Protein AF-A0A328LCM9-F1 (afdb_monomer_lite)

pLDDT: mean 79.71, std 19.27, range [39.91, 98.38]

Radius of gyration: 20.83 Å; chains: 1; bounding box: 52×42×59 Å

Sequence (173 aa):
MKIKRLFLVLGVLAMMFVFYNTFIKDEPQTDALTPVKVGDLKQKVQYDYLFEDELSQNVINDLGGQFKLIFDDIDKNGYLTIYQNKKELEMFLGNHVTTTELADEFTSDYFSTNKNYKVTYKSKPSLFNYERPRTVTKVKKGLFLVKQNDLILEFKYVPEIDGFRISEITYLK

Secondary structure (DSSP, 8-state):
--HHHHHHHHHHHHHHHHHHHHHSTT-----------HHHHHHHHHHHTHHHH---HHHHHHHHHHHHHHHHTB-TTSBBSS-SSHHHHHHHHHHHTB-HHHHHHHHHHHEEE-TTS-EEES-------TTS--EEEEEETTEEEEEETTEEEEEEEEGGGTEEEEEEEEE--

Structure (mmCIF, N/CA/C/O backbone):
data_AF-A0A328LCM9-F1
#
_entry.id   AF-A0A328LCM9-F1
#
loop_
_atom_site.group_PDB
_atom_site.id
_atom_site.type_symbol
_atom_site.label_atom_id
_atom_site.label_alt_id
_atom_site.label_comp_id
_atom_site.label_asym_id
_atom_site.label_entity_id
_atom_site.label_seq_id
_atom_site.pdbx_PDB_ins_code
_atom_site.Cartn_x
_atom_site.Cartn_y
_atom_site.Cartn_z
_atom_site.occupancy
_atom_site.B_iso_or_equiv
_atom_site.auth_seq_id
_atom_site.auth_comp_id
_atom_site.auth_asym_id
_atom_site.auth_atom_id
_atom_site.pdbx_PDB_model_num
ATOM 1 N N . MET A 1 1 ? 16.390 10.647 37.684 1.00 51.88 1 MET A N 1
ATOM 2 C CA . MET A 1 1 ? 15.768 10.663 36.334 1.00 51.88 1 MET A CA 1
ATOM 3 C C . MET A 1 1 ? 16.486 11.536 35.281 1.00 51.88 1 MET A C 1
ATOM 5 O O . MET A 1 1 ? 15.899 11.781 34.237 1.00 51.88 1 MET A O 1
ATOM 9 N N . LYS A 1 2 ? 17.748 11.976 35.473 1.00 51.41 2 LYS A N 1
ATOM 10 C CA . LYS A 1 2 ? 18.442 12.871 34.511 1.00 51.41 2 LYS A CA 1
ATOM 11 C C . LYS A 1 2 ? 19.431 12.171 33.557 1.00 51.41 2 LYS A C 1
ATOM 13 O O . LYS A 1 2 ? 19.614 12.633 32.442 1.00 51.41 2 LYS A O 1
ATOM 18 N N . ILE A 1 3 ? 19.989 11.020 33.941 1.00 54.41 3 ILE A N 1
ATOM 19 C CA . ILE A 1 3 ? 21.011 10.304 33.147 1.00 54.41 3 ILE A CA 1
ATOM 20 C C . ILE A 1 3 ? 20.424 9.581 31.920 1.00 54.41 3 ILE A C 1
ATOM 22 O O . ILE A 1 3 ? 21.027 9.596 30.855 1.00 54.41 3 ILE A O 1
ATOM 26 N N . LYS A 1 4 ? 19.208 9.024 32.014 1.00 47.44 4 LYS A N 1
ATOM 27 C CA . LYS A 1 4 ? 18.570 8.313 30.885 1.00 47.44 4 LYS A CA 1
ATOM 28 C C . LYS A 1 4 ? 18.241 9.226 29.693 1.00 47.44 4 LYS A C 1
ATOM 30 O O . LYS A 1 4 ? 18.297 8.775 28.557 1.00 47.44 4 LYS A O 1
ATOM 35 N N . ARG A 1 5 ? 17.943 10.510 29.940 1.00 52.03 5 ARG A N 1
ATOM 36 C CA . ARG A 1 5 ? 17.723 11.499 28.868 1.00 52.03 5 ARG A CA 1
ATOM 37 C C . ARG A 1 5 ? 19.026 11.883 28.162 1.00 52.03 5 ARG A C 1
ATOM 39 O O . ARG A 1 5 ? 18.991 12.137 26.968 1.00 52.03 5 ARG A O 1
ATOM 46 N N . LEU A 1 6 ? 20.161 11.861 28.867 1.00 54.34 6 LEU A N 1
ATOM 47 C CA . LEU A 1 6 ? 21.468 12.181 28.286 1.00 54.34 6 LEU A CA 1
ATOM 48 C C . LEU A 1 6 ? 21.895 11.142 27.236 1.00 54.34 6 LEU A C 1
ATOM 50 O O . LEU A 1 6 ? 22.338 11.518 26.158 1.00 54.34 6 LEU A O 1
ATOM 54 N N . PHE A 1 7 ? 21.684 9.850 27.509 1.00 57.41 7 PHE A N 1
ATOM 55 C CA . PHE A 1 7 ? 21.991 8.780 26.550 1.00 57.41 7 PHE A CA 1
ATOM 56 C C . PHE A 1 7 ? 21.087 8.799 25.312 1.00 57.41 7 PHE A C 1
ATOM 58 O O . PHE A 1 7 ? 21.547 8.491 24.218 1.00 57.41 7 PHE A O 1
ATOM 65 N N . LEU A 1 8 ? 19.825 9.211 25.464 1.00 57.59 8 LEU A N 1
ATOM 66 C CA . LEU A 1 8 ? 18.890 9.329 24.345 1.00 57.59 8 LEU A CA 1
ATOM 67 C C . LEU A 1 8 ? 19.264 10.507 23.429 1.00 57.59 8 LEU A C 1
ATOM 69 O O . LEU A 1 8 ? 19.277 10.359 22.213 1.00 57.59 8 LEU A O 1
ATOM 73 N N . VAL A 1 9 ? 19.664 11.644 24.008 1.00 61.78 9 VAL A N 1
ATOM 74 C CA . VAL A 1 9 ? 20.163 12.803 23.248 1.00 61.78 9 VAL A CA 1
ATOM 75 C C . VAL A 1 9 ? 21.494 12.490 22.555 1.00 61.78 9 VAL A C 1
ATOM 77 O O . VAL A 1 9 ? 21.669 12.846 21.393 1.00 61.78 9 VAL A O 1
ATOM 80 N N . LEU A 1 10 ? 22.405 11.768 23.217 1.00 62.91 10 LEU A N 1
ATOM 81 C CA . LEU A 1 10 ? 23.663 11.317 22.607 1.00 62.91 10 LEU A CA 1
ATOM 82 C C . LEU A 1 10 ? 23.434 10.320 21.463 1.00 62.91 10 LEU A C 1
ATOM 84 O O . LEU A 1 10 ? 24.129 10.395 20.456 1.00 62.91 10 LEU A O 1
ATOM 88 N N . GLY A 1 11 ? 22.445 9.429 21.581 1.00 62.66 11 GLY A N 1
ATOM 89 C CA . GLY A 1 11 ? 22.073 8.499 20.511 1.00 62.66 11 GLY A CA 1
ATOM 90 C C . GLY A 1 11 ? 21.506 9.203 19.275 1.00 62.66 11 GLY A C 1
ATOM 91 O O . GLY A 1 11 ? 21.889 8.875 18.155 1.00 62.66 11 GLY A O 1
ATOM 92 N N . VAL A 1 12 ? 20.660 10.2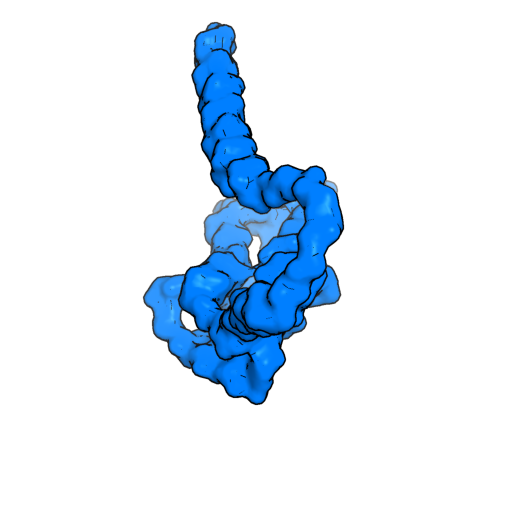21 19.471 1.00 63.50 12 VAL A N 1
ATOM 93 C CA . VAL A 1 12 ? 20.129 11.047 18.371 1.00 63.50 12 VAL A CA 1
ATOM 94 C C . VAL A 1 12 ? 21.239 11.876 17.720 1.00 63.50 12 VAL A C 1
ATOM 96 O O . VAL A 1 12 ? 21.318 11.923 16.496 1.00 63.50 12 VAL A O 1
ATOM 99 N N . LEU A 1 13 ? 22.148 12.461 18.508 1.00 64.56 13 LEU A N 1
ATOM 100 C CA . LEU A 1 13 ? 23.317 13.180 17.983 1.00 64.56 13 LEU A CA 1
ATOM 101 C C . LEU A 1 13 ? 24.264 12.261 17.203 1.00 64.56 13 LEU A C 1
ATOM 103 O O . LEU A 1 13 ? 24.770 12.665 16.161 1.00 64.56 13 LEU A O 1
ATOM 107 N N . ALA A 1 14 ? 24.475 11.025 17.661 1.00 63.38 14 ALA A N 1
ATOM 108 C CA . ALA A 1 14 ? 25.291 10.046 16.949 1.00 63.38 14 ALA A CA 1
ATOM 109 C C . ALA A 1 14 ? 24.641 9.618 15.626 1.00 63.38 14 ALA A C 1
ATOM 111 O O . ALA A 1 14 ? 25.332 9.563 14.612 1.00 63.38 14 ALA A O 1
ATOM 112 N N . MET A 1 15 ? 23.320 9.393 15.598 1.00 62.69 15 MET A N 1
ATOM 113 C CA . MET A 1 15 ? 22.606 9.153 14.339 1.00 62.69 15 MET A CA 1
ATOM 114 C C . MET A 1 15 ? 22.704 10.359 13.406 1.00 62.69 15 MET A C 1
ATOM 116 O O . MET A 1 15 ? 23.082 10.178 12.255 1.00 62.69 15 MET A O 1
ATOM 120 N N . MET A 1 16 ? 22.448 11.584 13.882 1.00 62.72 16 MET A N 1
ATOM 121 C CA . MET A 1 16 ? 22.595 12.784 13.050 1.00 62.72 16 MET A CA 1
ATOM 122 C C . MET A 1 16 ? 24.027 12.958 12.540 1.00 62.72 16 MET A C 1
ATOM 124 O O . MET A 1 16 ? 24.201 13.378 11.407 1.00 62.72 16 MET A O 1
ATOM 128 N N . PHE A 1 17 ? 25.051 12.596 13.318 1.00 62.91 17 PHE A N 1
ATOM 129 C CA . PHE A 1 17 ? 26.445 12.648 12.873 1.00 62.91 17 PHE A CA 1
ATOM 130 C C . PHE A 1 17 ? 26.768 11.579 11.820 1.00 62.91 17 PHE A C 1
ATOM 132 O O . PHE A 1 17 ? 27.513 11.854 10.881 1.00 62.91 17 PHE A O 1
ATOM 139 N N . VAL A 1 18 ? 26.200 10.374 11.939 1.00 57.66 18 VAL A N 1
ATOM 140 C CA . VAL A 1 18 ? 26.315 9.333 10.907 1.00 57.66 18 VAL A CA 1
ATOM 141 C C . VAL A 1 18 ? 25.605 9.784 9.632 1.00 57.66 18 VAL A C 1
ATOM 143 O O . VAL A 1 18 ? 26.241 9.761 8.583 1.00 57.66 18 VAL A O 1
ATOM 146 N N . PHE A 1 19 ? 24.366 10.282 9.724 1.00 55.31 19 PHE A N 1
ATOM 147 C CA . PHE A 1 19 ? 23.614 10.834 8.590 1.00 55.31 19 PHE A CA 1
ATOM 148 C C . PHE A 1 19 ? 24.323 12.038 7.959 1.00 55.31 19 PHE A C 1
ATOM 150 O O . PHE A 1 19 ? 24.473 12.073 6.748 1.00 55.31 19 PHE A O 1
ATOM 157 N N . TYR A 1 20 ? 24.846 12.981 8.745 1.00 58.38 20 TYR A N 1
ATOM 158 C CA . TYR A 1 20 ? 25.583 14.142 8.234 1.00 58.38 20 TYR A CA 1
ATOM 159 C C . TYR A 1 20 ? 26.861 13.718 7.498 1.00 58.38 20 TYR A C 1
ATOM 161 O O . TYR A 1 20 ? 27.132 14.204 6.408 1.00 58.38 20 TYR A O 1
ATOM 169 N N . ASN A 1 21 ? 27.628 12.761 8.032 1.00 56.12 21 ASN A N 1
ATOM 170 C CA . ASN A 1 21 ? 28.836 12.278 7.354 1.00 56.12 21 ASN A CA 1
ATOM 171 C C . ASN A 1 21 ? 28.562 11.373 6.147 1.00 56.12 21 ASN A C 1
ATOM 173 O O . ASN A 1 21 ? 29.456 11.244 5.315 1.00 56.12 21 ASN A O 1
ATOM 177 N N . THR A 1 22 ? 27.389 10.737 6.058 1.00 55.41 22 THR A N 1
ATOM 178 C CA . THR A 1 22 ? 27.002 9.931 4.885 1.00 55.41 22 THR A CA 1
ATOM 179 C C . THR A 1 22 ? 26.286 10.745 3.812 1.00 55.41 22 THR A C 1
ATOM 181 O O . THR A 1 22 ? 26.450 10.420 2.650 1.00 55.41 22 THR A O 1
ATOM 184 N N . PHE A 1 23 ? 25.562 11.815 4.161 1.00 47.03 23 PHE A N 1
ATOM 185 C CA . PHE A 1 23 ? 24.852 12.658 3.189 1.00 47.03 23 PHE A CA 1
ATOM 186 C C . PHE A 1 23 ? 25.625 13.909 2.744 1.00 47.03 23 PHE A C 1
ATOM 188 O O . PHE A 1 23 ? 25.471 14.318 1.602 1.00 47.03 23 PHE A O 1
ATOM 195 N N . ILE A 1 24 ? 26.451 14.532 3.598 1.00 49.22 24 ILE A N 1
ATOM 196 C CA . ILE A 1 24 ? 27.139 15.800 3.249 1.00 49.22 24 ILE A CA 1
ATOM 197 C C . ILE A 1 24 ? 28.514 15.547 2.607 1.00 49.22 24 ILE A C 1
ATOM 199 O O . ILE A 1 24 ? 29.042 16.410 1.912 1.00 49.22 24 ILE A O 1
ATOM 203 N N . LYS A 1 25 ? 29.111 14.355 2.770 1.00 42.75 25 LYS A N 1
ATOM 204 C CA . LYS A 1 25 ? 30.367 14.027 2.063 1.00 42.75 25 LYS A CA 1
ATOM 205 C C . LYS A 1 25 ? 30.206 13.859 0.549 1.00 42.75 25 LYS A C 1
ATOM 207 O O . LYS A 1 25 ? 31.220 13.901 -0.139 1.00 42.75 25 LYS A O 1
ATOM 212 N N . ASP A 1 26 ? 28.971 13.754 0.065 1.00 46.31 26 ASP A N 1
ATOM 213 C CA . ASP A 1 26 ? 28.635 13.724 -1.360 1.00 46.31 26 ASP A CA 1
ATOM 214 C C . ASP A 1 26 ? 28.047 15.060 -1.853 1.00 46.31 26 ASP A C 1
ATOM 216 O O . ASP A 1 26 ? 27.386 15.113 -2.888 1.00 46.31 26 ASP A O 1
ATOM 220 N N . GLU A 1 27 ? 28.297 16.165 -1.142 1.00 40.91 27 GLU A N 1
ATOM 221 C CA . GLU A 1 27 ? 28.106 17.500 -1.706 1.00 40.91 27 GLU A CA 1
ATOM 222 C C . GLU A 1 27 ? 29.380 17.875 -2.489 1.00 40.91 27 GLU A C 1
ATOM 224 O O . GLU A 1 27 ? 30.432 18.108 -1.882 1.00 40.91 27 GLU A O 1
ATOM 229 N N . PRO A 1 28 ? 29.357 17.897 -3.838 1.00 41.25 28 PRO A N 1
ATOM 230 C CA . PRO A 1 28 ? 30.504 18.371 -4.590 1.00 41.25 28 PRO A CA 1
ATOM 231 C C . PRO A 1 28 ? 30.691 19.851 -4.263 1.00 41.25 28 PRO A C 1
ATOM 233 O O . PRO A 1 28 ? 29.780 20.661 -4.452 1.00 41.25 28 PRO A O 1
ATOM 236 N N . GLN A 1 29 ? 31.885 20.197 -3.777 1.00 39.91 29 GLN A N 1
ATOM 237 C CA . GLN A 1 29 ? 32.313 21.586 -3.694 1.00 39.91 29 GLN A CA 1
ATOM 238 C C . GLN A 1 29 ? 32.032 22.256 -5.040 1.00 39.91 29 GLN A C 1
ATOM 240 O O . GLN A 1 29 ? 32.352 21.714 -6.100 1.00 39.91 29 GLN A O 1
ATOM 245 N N . THR A 1 30 ? 31.398 23.426 -4.992 1.00 46.88 30 THR A N 1
ATOM 246 C CA . THR A 1 30 ? 31.261 24.336 -6.128 1.00 46.88 30 THR A CA 1
ATOM 247 C C . THR A 1 30 ? 32.646 24.800 -6.564 1.00 46.88 30 THR A C 1
ATOM 249 O O . THR A 1 30 ? 33.089 25.889 -6.204 1.00 46.88 30 THR A O 1
ATOM 252 N N . ASP A 1 31 ? 33.325 23.959 -7.334 1.00 40.09 31 ASP A N 1
ATOM 253 C CA . ASP A 1 31 ? 34.500 24.330 -8.097 1.00 40.09 31 ASP A CA 1
ATOM 254 C C . ASP A 1 31 ? 34.049 24.969 -9.409 1.00 40.09 31 ASP A C 1
ATOM 256 O O . ASP A 1 31 ? 33.119 24.517 -10.083 1.00 40.09 31 ASP A O 1
ATOM 260 N N . ALA A 1 32 ? 34.698 26.088 -9.724 1.00 41.47 32 ALA A N 1
ATOM 261 C CA . ALA A 1 32 ? 34.458 26.919 -10.890 1.00 41.47 32 ALA A CA 1
ATOM 262 C C . ALA A 1 32 ? 34.238 26.093 -12.168 1.00 41.47 32 ALA A C 1
ATOM 264 O O . ALA A 1 32 ? 34.937 25.108 -12.398 1.00 41.47 32 ALA A O 1
ATOM 265 N N . LEU A 1 33 ? 33.288 26.555 -12.996 1.00 42.97 33 LEU A N 1
ATOM 266 C CA . LEU A 1 33 ? 32.894 26.017 -14.305 1.00 42.97 33 LEU A CA 1
ATOM 267 C C . LEU A 1 33 ? 34.098 25.511 -15.113 1.00 42.97 33 LEU A C 1
ATOM 269 O O . LEU A 1 33 ? 34.691 26.231 -15.917 1.00 42.97 33 LEU A O 1
ATOM 273 N N . THR A 1 34 ? 34.435 24.242 -14.919 1.00 42.84 34 THR A N 1
ATOM 274 C CA . THR A 1 34 ? 35.299 23.491 -15.814 1.00 42.84 34 THR A CA 1
ATOM 275 C C . THR A 1 34 ? 34.407 22.933 -16.919 1.00 42.84 34 THR A C 1
ATOM 277 O O . THR A 1 34 ? 33.288 22.490 -16.647 1.00 42.84 34 THR A O 1
ATOM 280 N N . PRO A 1 35 ? 34.833 22.998 -18.191 1.00 42.19 35 PRO A N 1
ATOM 281 C CA . PRO A 1 35 ? 34.020 22.504 -19.289 1.00 42.19 35 PRO A CA 1
ATOM 282 C C . PRO A 1 35 ? 33.843 20.993 -19.119 1.00 42.19 35 PRO A C 1
ATOM 284 O O . PRO A 1 35 ? 34.790 20.221 -19.277 1.00 42.19 35 PRO A O 1
ATOM 287 N N . VAL A 1 36 ? 32.626 20.587 -18.756 1.00 44.84 36 VAL A N 1
ATOM 288 C CA . VAL A 1 36 ? 32.262 19.187 -18.537 1.00 44.84 36 VAL A CA 1
ATOM 289 C C . VAL A 1 36 ? 32.477 18.426 -19.843 1.00 44.84 36 VAL A C 1
ATOM 291 O O . VAL A 1 36 ? 31.912 18.773 -20.885 1.00 44.84 36 VAL A O 1
ATOM 294 N N . LYS A 1 37 ? 33.319 17.388 -19.809 1.00 49.12 37 LYS A N 1
ATOM 295 C CA . LYS A 1 37 ? 33.539 16.523 -20.968 1.00 49.12 37 LYS A CA 1
ATOM 296 C C . LYS A 1 37 ? 32.243 15.769 -21.257 1.00 49.12 37 LYS A C 1
ATOM 298 O O . LYS A 1 37 ? 31.621 15.203 -20.368 1.00 49.12 37 LYS A O 1
ATOM 303 N N . VAL A 1 38 ? 31.861 15.706 -22.531 1.00 52.44 38 VAL A N 1
ATOM 304 C CA . VAL A 1 38 ? 30.626 15.055 -23.018 1.00 52.44 38 VAL A CA 1
ATOM 305 C C . VAL A 1 38 ? 30.486 13.588 -22.552 1.00 52.44 38 VAL A C 1
ATOM 307 O O . VAL A 1 38 ? 29.375 13.066 -22.482 1.00 52.44 38 VAL A O 1
ATOM 310 N N . GLY A 1 39 ? 31.593 12.924 -22.197 1.00 47.06 39 GLY A N 1
ATOM 311 C CA . GLY A 1 39 ? 31.592 11.582 -21.602 1.00 47.06 39 GLY A CA 1
ATOM 312 C C . GLY A 1 39 ? 30.997 11.517 -20.190 1.00 47.06 39 GLY A C 1
ATOM 313 O O . GLY A 1 39 ? 30.237 10.596 -19.905 1.00 47.06 39 GLY A O 1
ATOM 314 N N . ASP A 1 40 ? 31.249 12.523 -19.352 1.00 43.41 40 ASP A N 1
ATOM 315 C CA . ASP A 1 40 ? 30.804 12.548 -17.951 1.00 43.41 40 ASP A CA 1
ATOM 316 C C . ASP A 1 40 ? 29.295 12.824 -17.857 1.00 43.41 40 ASP A C 1
ATOM 318 O O . ASP A 1 40 ? 28.593 12.258 -17.019 1.00 43.41 40 ASP A O 1
ATOM 322 N N . LEU A 1 41 ? 28.759 13.617 -18.795 1.00 48.19 41 LEU A N 1
ATOM 323 C CA . LEU A 1 41 ? 27.314 13.816 -18.954 1.00 48.19 41 LEU A CA 1
ATOM 324 C C . LEU A 1 41 ? 26.604 12.518 -19.345 1.00 48.19 41 LEU A C 1
ATOM 326 O O . LEU A 1 41 ? 25.546 12.221 -18.802 1.00 48.19 41 LEU A O 1
ATOM 330 N N . LYS A 1 42 ? 27.181 11.715 -20.248 1.00 46.00 42 LYS A N 1
ATOM 331 C CA . LYS A 1 42 ? 26.602 10.413 -20.614 1.00 46.00 42 LYS A CA 1
ATOM 332 C C . LYS A 1 42 ? 26.599 9.440 -19.443 1.00 46.00 42 LYS A C 1
ATOM 334 O O . LYS A 1 42 ? 25.626 8.718 -19.284 1.00 46.00 42 LYS A O 1
ATOM 339 N N . GLN A 1 43 ? 27.653 9.434 -18.631 1.00 47.62 43 GLN A N 1
ATOM 340 C CA . GLN A 1 43 ? 27.761 8.532 -17.489 1.00 47.62 43 GLN A CA 1
ATOM 341 C C . GLN A 1 43 ? 26.793 8.924 -16.365 1.00 47.62 43 GLN A C 1
ATOM 343 O O . GLN A 1 43 ? 26.102 8.058 -15.840 1.00 47.62 43 GLN A O 1
ATOM 348 N N . LYS A 1 44 ? 26.655 10.222 -16.064 1.00 43.28 44 LYS A N 1
ATOM 349 C CA . LYS A 1 44 ? 25.672 10.722 -15.090 1.00 43.28 44 LYS A CA 1
ATOM 350 C C . LYS A 1 44 ? 24.229 10.460 -15.537 1.00 43.28 44 LYS A C 1
ATOM 352 O O . LYS A 1 44 ? 23.442 9.933 -14.764 1.00 43.28 44 LYS A O 1
ATOM 357 N N . VAL A 1 45 ? 23.922 10.704 -16.816 1.00 49.56 45 VAL A N 1
ATOM 358 C CA . VAL A 1 45 ? 22.629 10.330 -17.417 1.00 49.56 45 VAL A CA 1
ATOM 359 C C . VAL A 1 45 ? 22.408 8.815 -17.348 1.00 49.56 45 VAL A C 1
ATOM 361 O O . VAL A 1 45 ? 21.295 8.372 -17.129 1.00 49.56 45 VAL A O 1
ATOM 364 N N . GLN A 1 46 ? 23.442 7.988 -17.488 1.00 44.84 46 GLN A N 1
ATOM 365 C CA . GLN A 1 46 ? 23.286 6.534 -17.415 1.00 44.84 46 GLN A CA 1
ATOM 366 C C . GLN A 1 46 ? 22.998 6.026 -15.989 1.00 44.84 46 GLN A C 1
ATOM 368 O O . GLN A 1 46 ? 22.286 5.034 -15.850 1.00 44.84 46 GLN A O 1
ATOM 373 N N . TYR A 1 47 ? 23.506 6.701 -14.951 1.00 45.03 47 TYR A N 1
ATOM 374 C CA . TYR A 1 47 ? 23.235 6.363 -13.548 1.00 45.03 47 TYR A CA 1
ATOM 375 C C . TYR A 1 47 ? 21.809 6.735 -13.115 1.00 45.03 47 TYR A C 1
ATOM 377 O O . TYR A 1 47 ? 21.135 5.888 -12.533 1.00 45.03 47 TYR A O 1
ATOM 385 N N . ASP A 1 48 ? 21.313 7.922 -13.483 1.00 46.53 48 ASP A N 1
ATOM 386 C CA . ASP A 1 48 ? 19.922 8.327 -13.194 1.00 46.53 48 ASP A CA 1
ATOM 387 C C . ASP A 1 48 ? 18.899 7.423 -13.919 1.00 46.53 48 ASP A C 1
ATOM 389 O O . ASP A 1 48 ? 17.774 7.230 -13.470 1.00 46.53 48 ASP A O 1
ATOM 393 N N . TYR A 1 49 ? 19.285 6.804 -15.043 1.00 48.50 49 TYR A N 1
ATOM 394 C CA . TYR A 1 49 ? 18.395 5.939 -15.828 1.00 48.50 49 TYR A CA 1
ATOM 395 C C . TYR A 1 49 ? 18.282 4.504 -15.294 1.00 48.50 49 TYR A C 1
ATOM 397 O O . TYR A 1 49 ? 17.384 3.782 -15.733 1.00 48.50 49 TYR A O 1
ATOM 405 N N . LEU A 1 50 ? 19.155 4.072 -14.374 1.00 54.53 50 LEU A N 1
ATOM 406 C CA . LEU A 1 50 ? 19.152 2.686 -13.897 1.00 54.53 50 LEU A CA 1
ATOM 407 C C . LEU A 1 50 ? 17.946 2.380 -12.992 1.00 54.53 50 LEU A C 1
ATOM 409 O O . LEU A 1 50 ? 17.413 1.272 -13.040 1.00 54.53 50 LEU A O 1
ATOM 413 N N . PHE A 1 51 ? 17.489 3.356 -12.200 1.00 60.19 51 PHE A N 1
ATOM 414 C CA . PHE A 1 51 ? 16.412 3.152 -11.223 1.00 60.19 51 PHE A CA 1
ATOM 415 C C . PHE A 1 51 ? 15.031 3.016 -11.871 1.00 60.19 51 PHE A C 1
ATOM 417 O O . PHE A 1 51 ? 14.196 2.253 -11.399 1.00 60.19 51 PHE A O 1
ATOM 424 N N . GLU A 1 52 ? 14.790 3.687 -12.996 1.00 74.00 52 GLU A N 1
ATOM 425 C CA . GLU A 1 52 ? 13.525 3.575 -13.731 1.00 74.00 52 GLU A CA 1
ATOM 426 C C . GLU A 1 52 ? 13.345 2.215 -14.420 1.00 74.00 52 GLU A C 1
ATOM 428 O O . GLU A 1 52 ? 12.218 1.782 -14.695 1.00 74.00 52 GLU A O 1
ATOM 433 N N . ASP A 1 53 ? 14.450 1.554 -14.766 1.00 80.94 53 ASP A N 1
ATOM 434 C CA . ASP A 1 53 ? 14.431 0.347 -15.584 1.00 80.94 53 ASP A CA 1
ATOM 435 C C . ASP A 1 53 ? 14.315 -0.949 -14.780 1.00 80.94 53 ASP A C 1
ATOM 437 O O . ASP A 1 53 ? 13.900 -1.966 -15.354 1.00 80.94 53 ASP A O 1
ATOM 441 N N . GLU A 1 54 ? 14.572 -0.907 -13.472 1.00 87.06 54 GLU A N 1
ATOM 442 C CA . GLU A 1 54 ? 14.520 -2.066 -12.586 1.00 87.06 54 GLU A CA 1
ATOM 443 C C . GLU A 1 54 ? 13.787 -1.768 -11.273 1.00 87.06 54 GLU A C 1
ATOM 445 O O . GLU A 1 54 ? 14.123 -0.850 -10.531 1.00 87.06 54 GLU A O 1
ATOM 450 N N . LEU A 1 55 ? 12.814 -2.617 -10.934 1.00 90.50 55 LEU A N 1
ATOM 451 C CA . LEU A 1 55 ? 12.159 -2.592 -9.630 1.00 90.50 55 LEU A CA 1
ATOM 452 C C . LEU A 1 55 ? 12.807 -3.625 -8.701 1.00 90.50 55 LEU A C 1
ATOM 454 O O . LEU A 1 55 ? 12.604 -4.834 -8.847 1.00 90.50 55 LEU A O 1
ATOM 458 N N . SER A 1 56 ? 13.583 -3.146 -7.727 1.00 90.56 56 SER A N 1
ATOM 459 C CA . SER A 1 56 ? 14.280 -4.024 -6.785 1.00 90.56 56 SER A CA 1
ATOM 460 C C . SER A 1 56 ? 13.324 -4.704 -5.797 1.00 90.56 56 SER A C 1
ATOM 462 O O . SER A 1 56 ? 12.295 -4.157 -5.394 1.00 90.56 56 SER A O 1
ATOM 464 N N . GLN A 1 57 ? 13.700 -5.897 -5.326 1.00 88.69 57 GLN A N 1
ATOM 465 C CA . GLN A 1 57 ? 12.930 -6.616 -4.303 1.00 88.69 57 GLN A CA 1
ATOM 466 C C . GLN A 1 57 ? 12.832 -5.842 -2.981 1.00 88.69 57 GLN A C 1
ATOM 468 O O . GLN A 1 57 ? 11.835 -5.984 -2.274 1.00 88.69 57 GLN A O 1
ATOM 473 N N . ASN A 1 58 ? 13.833 -5.017 -2.664 1.00 89.94 58 ASN A N 1
ATOM 474 C CA . ASN A 1 58 ? 13.838 -4.189 -1.461 1.00 89.94 58 ASN A CA 1
ATOM 475 C C . ASN A 1 58 ? 12.765 -3.105 -1.534 1.00 89.94 58 ASN A C 1
ATOM 477 O O . ASN A 1 58 ? 12.008 -2.9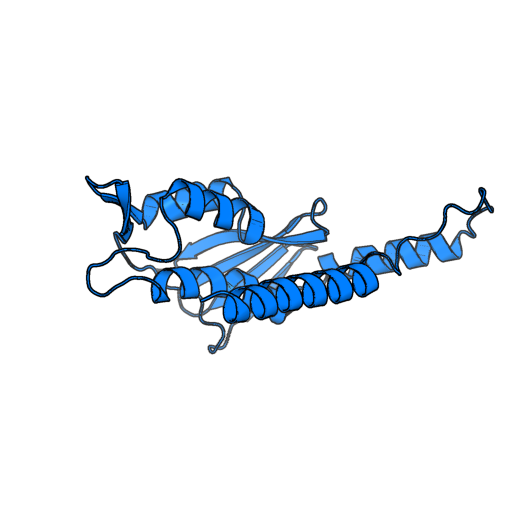63 -0.584 1.00 89.94 58 ASN A O 1
ATOM 481 N N . VAL A 1 59 ? 12.639 -2.417 -2.673 1.00 92.31 59 VAL A N 1
ATOM 482 C CA . VAL A 1 59 ? 11.589 -1.406 -2.887 1.00 92.31 59 VAL A CA 1
ATOM 483 C C . VAL A 1 59 ? 10.200 -2.040 -2.809 1.00 92.31 59 VAL A C 1
ATOM 485 O O . VAL A 1 59 ? 9.304 -1.498 -2.168 1.00 92.31 59 VAL A O 1
ATOM 488 N N . ILE A 1 60 ? 10.024 -3.225 -3.401 1.00 92.50 60 ILE A N 1
ATOM 489 C CA . ILE A 1 60 ? 8.756 -3.963 -3.316 1.00 92.50 60 ILE A CA 1
ATOM 490 C C . ILE A 1 60 ? 8.414 -4.304 -1.862 1.00 92.50 60 ILE A C 1
ATOM 492 O O . ILE A 1 60 ? 7.279 -4.107 -1.433 1.00 92.50 60 ILE A O 1
ATOM 496 N N . ASN A 1 61 ? 9.385 -4.838 -1.116 1.00 93.06 61 ASN A N 1
ATOM 497 C CA . ASN A 1 61 ? 9.201 -5.222 0.280 1.00 93.06 61 ASN A CA 1
ATOM 498 C C . ASN A 1 61 ? 8.916 -4.021 1.176 1.00 93.06 61 ASN A C 1
ATOM 500 O O . ASN A 1 61 ? 8.038 -4.119 2.028 1.00 93.06 61 ASN A O 1
ATOM 504 N N . ASP A 1 62 ? 9.649 -2.927 0.983 1.00 92.00 62 ASP A N 1
ATOM 505 C CA . ASP A 1 62 ? 9.503 -1.718 1.779 1.00 92.00 62 ASP A CA 1
ATOM 506 C C . ASP A 1 62 ? 8.118 -1.109 1.559 1.00 92.00 62 ASP A C 1
ATOM 508 O O . ASP A 1 62 ? 7.307 -1.099 2.479 1.00 92.00 62 ASP A O 1
ATOM 512 N N . LEU A 1 63 ? 7.781 -0.736 0.319 1.00 95.25 63 LEU A N 1
ATOM 513 C CA . LEU A 1 63 ? 6.513 -0.065 0.016 1.00 95.25 63 LEU A CA 1
ATOM 514 C C . LEU A 1 63 ? 5.303 -0.992 0.202 1.00 95.25 63 LEU A C 1
ATOM 516 O O . LEU A 1 63 ? 4.337 -0.629 0.870 1.00 95.25 63 LEU A O 1
ATOM 520 N N . GLY A 1 64 ? 5.349 -2.210 -0.349 1.00 92.88 64 GLY A N 1
ATOM 521 C CA . GLY A 1 64 ? 4.246 -3.167 -0.226 1.00 92.88 64 GLY A CA 1
ATOM 522 C C . GLY A 1 64 ? 4.030 -3.624 1.219 1.00 92.88 64 GLY A C 1
ATOM 523 O O . GLY A 1 64 ? 2.894 -3.836 1.645 1.00 92.88 64 GLY A O 1
ATOM 524 N N . GLY A 1 65 ? 5.109 -3.741 1.997 1.00 92.94 65 GLY A N 1
ATOM 525 C CA . GLY A 1 65 ? 5.065 -4.148 3.398 1.00 92.94 65 GLY A CA 1
ATOM 526 C C . GLY A 1 65 ? 4.422 -3.119 4.328 1.00 92.94 65 GLY A C 1
ATOM 527 O O . GLY A 1 65 ? 3.836 -3.526 5.333 1.00 92.94 65 GLY A O 1
ATOM 528 N N . GLN A 1 66 ? 4.452 -1.821 3.990 1.00 94.12 66 GLN A N 1
ATOM 529 C CA . GLN A 1 66 ? 3.890 -0.767 4.847 1.00 94.12 66 GLN A CA 1
ATOM 530 C C . GLN A 1 66 ? 2.413 -1.003 5.176 1.00 94.12 66 GLN A C 1
ATOM 532 O O . GLN A 1 66 ? 2.006 -0.864 6.329 1.00 94.12 66 GLN A O 1
ATOM 537 N N . PHE A 1 67 ? 1.610 -1.444 4.202 1.00 92.62 67 PHE A N 1
ATOM 538 C CA . PHE A 1 67 ? 0.203 -1.756 4.455 1.00 92.62 67 PHE A CA 1
ATOM 539 C C . PHE A 1 67 ? 0.041 -2.868 5.490 1.00 92.62 67 PHE A C 1
ATOM 541 O O . PHE A 1 67 ? -0.781 -2.755 6.394 1.00 92.62 67 PHE A O 1
ATOM 548 N N . LYS A 1 68 ? 0.849 -3.930 5.406 1.00 91.62 68 LYS A N 1
ATOM 549 C CA . LYS A 1 68 ? 0.821 -5.010 6.396 1.00 91.62 68 LYS A CA 1
ATOM 550 C C . LYS A 1 68 ? 1.163 -4.488 7.791 1.00 91.62 68 LYS A C 1
ATOM 552 O O . LYS A 1 68 ? 0.437 -4.799 8.729 1.00 91.62 68 LYS A O 1
ATOM 557 N N . LEU A 1 69 ? 2.211 -3.671 7.907 1.00 90.94 69 LEU A N 1
ATOM 558 C CA . LEU A 1 69 ? 2.653 -3.097 9.181 1.00 90.94 69 LEU A CA 1
ATOM 559 C C . LEU A 1 69 ? 1.561 -2.245 9.840 1.00 90.94 69 LEU A C 1
ATOM 561 O O . LEU A 1 69 ? 1.319 -2.390 11.034 1.00 90.94 69 LEU A O 1
ATOM 565 N N . ILE A 1 70 ? 0.844 -1.431 9.060 1.00 91.44 70 ILE A N 1
ATOM 566 C CA . ILE A 1 70 ? -0.293 -0.638 9.557 1.00 91.44 70 ILE A CA 1
ATOM 567 C C . ILE A 1 70 ? -1.374 -1.548 10.159 1.00 91.44 70 ILE A C 1
ATOM 569 O O . ILE A 1 70 ? -1.920 -1.250 11.218 1.00 91.44 70 ILE A O 1
ATOM 573 N N . PHE A 1 71 ? -1.689 -2.672 9.510 1.00 91.25 71 PHE A N 1
ATOM 574 C CA . PHE A 1 71 ? -2.703 -3.603 10.014 1.00 91.25 71 PHE A CA 1
ATOM 575 C C . PHE A 1 71 ? -2.221 -4.493 11.161 1.00 91.25 71 PHE A C 1
ATOM 577 O O . PHE A 1 71 ? -3.051 -4.971 11.934 1.00 91.25 71 PHE A O 1
ATOM 584 N N . ASP A 1 72 ? -0.920 -4.751 11.264 1.00 89.44 72 ASP A N 1
ATOM 585 C CA . ASP A 1 72 ? -0.337 -5.482 12.391 1.00 89.44 72 ASP A CA 1
ATOM 586 C C . ASP A 1 72 ? -0.321 -4.632 13.676 1.00 89.44 72 ASP A C 1
ATOM 588 O O . ASP A 1 72 ? -0.322 -5.187 14.773 1.00 89.44 72 ASP A O 1
ATOM 592 N N . ASP A 1 73 ? -0.349 -3.303 13.548 1.00 89.62 73 ASP A N 1
ATOM 593 C CA . ASP A 1 73 ? -0.383 -2.354 14.668 1.00 89.62 73 ASP A CA 1
ATOM 594 C C . ASP A 1 73 ? -1.782 -2.148 15.284 1.00 89.62 73 ASP A C 1
ATOM 596 O O . ASP A 1 73 ? -1.957 -1.460 16.292 1.00 89.62 73 ASP A O 1
ATOM 600 N N . ILE A 1 74 ? -2.813 -2.747 14.693 1.00 89.88 74 ILE A N 1
AT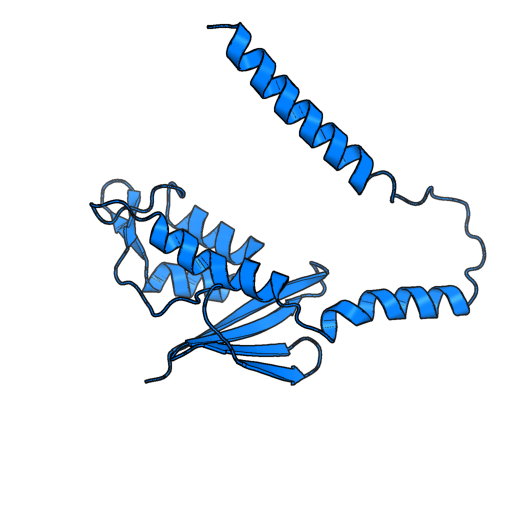OM 601 C CA . ILE A 1 74 ? -4.172 -2.647 15.218 1.00 89.88 74 ILE A CA 1
ATOM 602 C C . ILE A 1 74 ? -4.265 -3.399 16.552 1.00 89.88 74 ILE A C 1
ATOM 604 O O . ILE A 1 74 ? -4.007 -4.602 16.637 1.00 89.88 74 ILE A O 1
ATOM 608 N N . ASP A 1 75 ? -4.695 -2.696 17.600 1.00 88.88 75 ASP A N 1
ATOM 609 C CA . ASP A 1 75 ? -4.879 -3.287 18.918 1.00 88.88 75 ASP A CA 1
ATOM 610 C C . ASP A 1 75 ? -6.068 -4.263 18.963 1.00 88.88 75 ASP A C 1
ATOM 612 O O . ASP A 1 75 ? -6.922 -4.337 18.076 1.00 88.88 75 ASP A O 1
ATOM 616 N N . LYS A 1 76 ? -6.179 -4.998 20.072 1.00 88.38 76 LYS A N 1
ATOM 617 C CA . LYS A 1 76 ? -7.281 -5.948 20.312 1.00 88.38 76 LYS A CA 1
ATOM 618 C C . LYS A 1 76 ? -8.689 -5.330 20.261 1.00 88.38 76 LYS A C 1
ATOM 620 O O . LYS A 1 76 ? -9.663 -6.072 20.204 1.00 88.38 76 LYS A O 1
ATOM 625 N N . ASN A 1 77 ? -8.805 -4.006 20.353 1.00 86.12 77 ASN A N 1
ATOM 626 C CA . ASN A 1 77 ? -10.068 -3.275 20.305 1.00 86.12 77 ASN A CA 1
ATOM 627 C C . ASN A 1 77 ? -10.334 -2.668 18.913 1.00 86.12 77 ASN A C 1
ATOM 629 O O . ASN A 1 77 ? -11.336 -1.977 18.737 1.00 86.12 77 ASN A O 1
ATOM 633 N N . GLY A 1 78 ? -9.453 -2.907 17.937 1.00 85.00 78 GLY A N 1
ATOM 634 C CA . GLY A 1 78 ? -9.565 -2.397 16.576 1.00 85.00 78 GLY A CA 1
ATOM 635 C C . GLY A 1 78 ? -9.052 -0.972 16.377 1.00 85.00 78 GLY A C 1
ATOM 636 O O . GLY A 1 78 ? -9.385 -0.353 15.364 1.00 85.00 78 GLY A O 1
ATOM 637 N N . TYR A 1 79 ? -8.262 -0.441 17.313 1.00 88.12 79 TYR A N 1
ATOM 638 C CA . TYR A 1 79 ? -7.643 0.876 17.188 1.00 88.12 79 TYR A CA 1
ATOM 639 C C . TYR A 1 79 ? -6.257 0.780 16.572 1.00 88.12 79 TYR A C 1
ATOM 641 O O . TYR A 1 79 ? -5.434 -0.018 17.011 1.00 88.12 79 TYR A O 1
ATOM 649 N N . LEU A 1 80 ? -5.982 1.654 15.611 1.00 87.19 80 LEU A N 1
ATOM 650 C CA . LEU A 1 80 ? -4.620 1.890 15.146 1.00 87.19 80 LEU A CA 1
ATOM 651 C C . LEU A 1 80 ? -3.866 2.684 16.223 1.00 87.19 80 LEU A C 1
ATOM 653 O O . LEU A 1 80 ? -4.416 3.654 16.753 1.00 87.19 80 LEU A O 1
ATOM 657 N N . THR A 1 81 ? -2.651 2.265 16.581 1.00 82.62 81 THR A N 1
ATOM 658 C CA . THR A 1 81 ? -1.946 2.811 17.754 1.00 82.62 81 THR A CA 1
ATOM 659 C C . THR A 1 81 ? -0.779 3.731 17.405 1.00 82.62 81 THR A C 1
ATOM 661 O O . THR A 1 81 ? -0.505 4.662 18.164 1.00 82.62 81 THR A O 1
ATOM 664 N N . ILE A 1 82 ? -0.144 3.530 16.249 1.00 84.00 82 ILE A N 1
ATOM 665 C CA . ILE A 1 82 ? 0.981 4.333 15.756 1.00 84.00 82 ILE A CA 1
ATOM 666 C C . ILE A 1 82 ? 0.521 5.733 15.348 1.00 84.00 82 ILE A C 1
ATOM 668 O O . ILE A 1 82 ? 1.169 6.716 15.702 1.00 84.00 82 ILE A O 1
ATOM 672 N N . TYR A 1 83 ? -0.604 5.838 14.638 1.00 83.81 83 TYR A N 1
ATOM 673 C CA . TYR A 1 83 ? -1.087 7.109 14.094 1.00 83.81 83 TYR A CA 1
ATOM 674 C C . TYR A 1 83 ? -2.190 7.697 14.972 1.00 83.81 83 TYR A C 1
ATOM 676 O O . TYR A 1 83 ? -3.168 7.022 15.301 1.00 83.81 83 TYR A O 1
ATOM 684 N N . GLN A 1 84 ? -2.062 8.977 15.331 1.00 79.19 84 GLN A N 1
ATOM 685 C CA . GLN A 1 84 ? -2.991 9.638 16.250 1.00 79.19 84 GLN A CA 1
ATOM 686 C C . GLN A 1 84 ? -4.360 9.881 15.612 1.00 79.19 84 GLN A C 1
ATOM 688 O O . GLN A 1 84 ? -5.378 9.902 16.303 1.00 79.19 84 GLN A O 1
ATOM 693 N N . ASN A 1 85 ? -4.392 10.094 14.295 1.00 86.75 85 ASN A N 1
ATOM 694 C CA . ASN A 1 85 ? -5.608 10.382 13.543 1.00 86.75 85 ASN A CA 1
ATOM 695 C C . ASN A 1 85 ? -5.493 9.924 12.078 1.00 86.75 85 ASN A C 1
ATOM 697 O O . ASN A 1 85 ? -4.410 9.615 11.582 1.00 86.75 85 ASN A O 1
ATOM 701 N N . LYS A 1 86 ? -6.635 9.893 11.375 1.00 90.00 86 LYS A N 1
ATOM 702 C CA . LYS A 1 86 ? -6.720 9.396 9.992 1.00 90.00 86 LYS A CA 1
ATOM 703 C C . LYS A 1 86 ? -5.863 10.229 9.032 1.00 90.00 86 LYS A C 1
ATOM 705 O O . LYS A 1 86 ? -5.260 9.668 8.126 1.00 90.00 86 LYS A O 1
ATOM 710 N N . LYS A 1 87 ? -5.779 11.547 9.249 1.00 90.88 87 LYS A N 1
ATOM 711 C CA . LYS A 1 87 ? -5.027 12.450 8.370 1.00 90.88 87 LYS A CA 1
ATOM 712 C C . LYS A 1 87 ? -3.525 12.190 8.439 1.00 90.88 87 LYS A C 1
ATOM 714 O O . LYS A 1 87 ? -2.853 12.263 7.423 1.00 90.88 87 LYS A O 1
ATOM 719 N N . GLU A 1 88 ? -3.006 11.857 9.616 1.00 91.62 88 GLU A N 1
ATOM 720 C CA . GLU A 1 88 ? -1.601 11.484 9.790 1.00 91.62 88 GLU A CA 1
ATOM 721 C C . GLU A 1 88 ? -1.255 10.197 9.024 1.00 91.62 88 GLU A C 1
ATOM 723 O O . GLU A 1 88 ? -0.245 10.153 8.325 1.00 91.62 88 GLU A O 1
ATOM 728 N N . LEU A 1 89 ? -2.130 9.185 9.088 1.00 92.81 89 LEU A N 1
ATOM 729 C CA . LEU A 1 89 ? -1.997 7.952 8.306 1.00 92.81 89 LEU A CA 1
ATOM 730 C C . LEU A 1 89 ? -2.031 8.230 6.794 1.00 92.81 89 LEU A C 1
ATOM 732 O O . LEU A 1 89 ? -1.185 7.736 6.053 1.00 92.81 89 LEU A O 1
ATOM 736 N N . GLU A 1 90 ? -2.999 9.028 6.343 1.00 95.19 90 GLU A N 1
ATOM 737 C CA . GLU A 1 90 ? -3.146 9.435 4.941 1.00 95.19 90 GLU A CA 1
ATOM 738 C C . GLU A 1 90 ? -1.899 10.178 4.444 1.00 95.19 90 GLU A C 1
ATOM 740 O O . GLU A 1 90 ? -1.350 9.841 3.398 1.00 95.19 90 GLU A O 1
ATOM 745 N N . MET A 1 91 ? -1.397 11.142 5.224 1.00 94.25 91 MET A N 1
ATOM 746 C CA . MET A 1 91 ? -0.178 11.883 4.898 1.00 94.25 91 MET A CA 1
ATOM 747 C C . MET A 1 91 ? 1.044 10.970 4.833 1.00 94.25 91 MET A C 1
ATOM 749 O O . MET A 1 91 ? 1.853 11.117 3.924 1.00 94.25 91 MET A O 1
ATOM 753 N N . PHE A 1 92 ? 1.188 10.024 5.763 1.00 94.19 92 PHE A N 1
ATOM 754 C CA . PHE A 1 92 ? 2.280 9.056 5.716 1.00 94.19 92 PHE A CA 1
ATOM 755 C C . PHE A 1 92 ? 2.232 8.222 4.431 1.00 94.19 92 PHE A C 1
ATOM 757 O O . PHE A 1 92 ? 3.231 8.143 3.715 1.00 94.19 92 PHE A O 1
ATOM 764 N N . LEU A 1 93 ? 1.068 7.646 4.113 1.00 95.44 93 LEU A N 1
ATOM 765 C CA . LEU A 1 93 ? 0.893 6.839 2.908 1.00 95.44 93 LEU A CA 1
ATOM 766 C C . LEU A 1 93 ? 1.182 7.663 1.649 1.00 95.44 93 LEU A C 1
ATOM 768 O O . LEU A 1 93 ? 2.029 7.262 0.857 1.00 95.44 93 LEU A O 1
ATOM 772 N N . GLY A 1 94 ? 0.584 8.847 1.507 1.00 93.00 94 GLY A N 1
ATOM 773 C CA . GLY A 1 94 ? 0.763 9.691 0.323 1.00 93.00 94 GLY A CA 1
ATOM 774 C C . GLY A 1 94 ? 2.175 10.265 0.164 1.00 93.00 94 GLY A C 1
ATOM 775 O O . GLY A 1 94 ? 2.625 10.490 -0.955 1.00 93.00 94 GLY A O 1
ATOM 776 N N . ASN A 1 95 ? 2.901 10.478 1.265 1.00 92.19 95 ASN A N 1
ATOM 777 C CA . ASN A 1 95 ? 4.257 11.031 1.221 1.00 92.19 95 ASN A CA 1
ATOM 778 C C . ASN A 1 95 ? 5.349 9.968 1.096 1.00 92.19 95 ASN A C 1
ATOM 780 O O . ASN A 1 95 ? 6.479 10.317 0.749 1.00 92.19 95 ASN A O 1
ATOM 784 N N . HIS A 1 96 ? 5.069 8.703 1.423 1.00 92.62 96 HIS A N 1
ATOM 785 C CA . HIS A 1 96 ? 6.114 7.680 1.547 1.00 92.62 96 HIS A CA 1
ATOM 786 C C . HIS A 1 96 ? 5.819 6.366 0.825 1.00 92.62 96 HIS A C 1
ATOM 788 O O . HIS A 1 96 ? 6.761 5.663 0.470 1.00 92.62 96 HIS A O 1
ATOM 794 N N . VAL A 1 97 ? 4.560 6.047 0.535 1.00 94.75 97 VAL A N 1
ATOM 795 C CA . VAL A 1 97 ? 4.173 4.708 0.065 1.00 94.75 97 VAL A CA 1
ATOM 796 C C . VAL A 1 97 ? 3.472 4.762 -1.284 1.00 94.75 97 VAL A C 1
ATOM 798 O O . VAL A 1 97 ? 3.851 4.056 -2.219 1.00 94.75 97 VAL A O 1
ATOM 801 N N . THR A 1 98 ? 2.468 5.624 -1.393 1.00 97.19 98 THR A N 1
ATOM 802 C CA . THR A 1 98 ? 1.523 5.681 -2.506 1.00 97.19 98 THR A CA 1
ATOM 803 C C . THR A 1 98 ? 1.491 7.056 -3.162 1.00 97.19 98 THR A C 1
ATOM 805 O O . THR A 1 98 ? 2.224 7.964 -2.771 1.00 97.19 98 THR A O 1
ATOM 808 N N . THR A 1 99 ? 0.620 7.231 -4.155 1.00 95.00 99 THR A N 1
ATOM 809 C CA . THR A 1 99 ? 0.128 8.563 -4.531 1.00 95.00 99 THR A CA 1
ATOM 810 C C . THR A 1 99 ? -0.774 9.136 -3.434 1.00 95.00 99 THR A C 1
ATOM 812 O O . THR A 1 99 ? -1.269 8.405 -2.567 1.00 95.00 99 THR A O 1
ATOM 815 N N . THR A 1 100 ? -0.993 10.451 -3.458 1.00 94.56 100 THR A N 1
ATOM 816 C CA . THR A 1 100 ? -1.885 11.127 -2.507 1.00 94.56 100 THR A CA 1
ATOM 817 C C . THR A 1 100 ? -3.332 10.669 -2.678 1.00 94.56 100 THR A C 1
ATOM 819 O O . THR A 1 100 ? -4.015 10.432 -1.688 1.00 94.56 100 THR A O 1
ATOM 822 N N . GLU A 1 101 ? -3.777 10.481 -3.919 1.00 96.44 101 GLU A N 1
ATOM 823 C CA . GLU A 1 101 ? -5.130 10.028 -4.246 1.00 96.44 101 GLU A CA 1
ATOM 824 C C . GLU A 1 101 ? -5.380 8.616 -3.705 1.00 96.44 101 GLU A C 1
ATOM 826 O O . GLU A 1 101 ? -6.354 8.389 -2.991 1.00 96.44 101 GLU A O 1
ATOM 831 N N . LEU A 1 102 ? -4.446 7.688 -3.944 1.00 97.50 102 LEU A N 1
ATOM 832 C CA . LEU A 1 102 ? -4.562 6.320 -3.444 1.00 97.50 102 LEU A CA 1
ATOM 833 C C . LEU A 1 102 ? -4.503 6.263 -1.910 1.00 97.50 102 LEU A C 1
ATOM 835 O O . LEU A 1 102 ? -5.159 5.420 -1.302 1.00 97.50 102 LEU A O 1
ATOM 839 N N . ALA A 1 103 ? -3.738 7.148 -1.265 1.00 97.19 103 ALA A N 1
ATOM 840 C CA . ALA A 1 103 ? -3.718 7.234 0.194 1.00 97.19 103 ALA A CA 1
ATOM 841 C C . ALA A 1 103 ? -5.078 7.668 0.761 1.00 97.19 103 ALA A C 1
ATOM 843 O O . ALA A 1 103 ? -5.547 7.094 1.749 1.00 97.19 103 ALA A O 1
ATOM 844 N N . ASP A 1 104 ? -5.723 8.662 0.146 1.00 96.88 104 ASP A N 1
ATOM 845 C CA . ASP A 1 104 ? -7.056 9.103 0.561 1.00 96.88 104 ASP A CA 1
ATOM 846 C C . ASP A 1 104 ? -8.088 7.986 0.369 1.00 96.88 104 ASP A C 1
ATOM 848 O O . ASP A 1 104 ? -8.762 7.603 1.330 1.00 96.88 104 ASP A O 1
ATOM 852 N N . GLU A 1 105 ? -8.129 7.377 -0.820 1.00 96.50 105 GLU A N 1
ATOM 853 C CA . GLU A 1 105 ? -9.019 6.252 -1.131 1.00 96.50 105 GLU A CA 1
ATOM 854 C C . GLU A 1 105 ? -8.823 5.093 -0.148 1.00 96.50 105 GLU A C 1
ATOM 856 O O . GLU A 1 105 ? -9.757 4.693 0.551 1.00 96.50 105 GLU A O 1
ATOM 861 N N . PHE A 1 106 ? -7.586 4.614 0.004 1.00 95.94 106 PHE A N 1
ATOM 862 C CA . PHE A 1 106 ? -7.268 3.493 0.882 1.00 95.94 106 PHE A CA 1
ATOM 863 C C . PHE A 1 106 ? -7.648 3.769 2.338 1.00 95.94 106 PHE A C 1
ATOM 865 O O . PHE A 1 106 ? -8.263 2.935 3.011 1.00 95.94 106 PHE A O 1
ATOM 872 N N . THR A 1 107 ? -7.295 4.947 2.861 1.00 95.06 107 THR A N 1
ATOM 873 C CA . THR A 1 107 ? -7.644 5.275 4.245 1.00 95.06 107 THR A CA 1
ATOM 874 C C . THR A 1 107 ? -9.147 5.451 4.419 1.00 95.06 107 THR A C 1
ATOM 876 O O . THR A 1 107 ? -9.678 5.109 5.475 1.00 95.06 107 THR A O 1
ATOM 879 N N . SER A 1 108 ? -9.851 5.976 3.414 1.00 94.81 108 SER A N 1
ATOM 880 C CA . SER A 1 108 ? -11.307 6.104 3.420 1.00 94.81 108 SER A CA 1
ATOM 881 C C . SER A 1 108 ? -12.006 4.749 3.420 1.00 94.81 108 SER A C 1
ATOM 883 O O . SER A 1 108 ? -12.922 4.546 4.221 1.00 94.81 108 SER A O 1
ATOM 885 N N . ASP A 1 109 ? -11.544 3.806 2.608 1.00 95.06 109 ASP A N 1
ATOM 886 C CA . ASP A 1 109 ? -12.159 2.488 2.469 1.00 95.06 109 ASP A CA 1
ATOM 887 C C . ASP A 1 109 ? -11.976 1.631 3.720 1.00 95.06 109 ASP A C 1
ATOM 889 O O . ASP A 1 109 ? -12.935 1.034 4.218 1.00 95.06 109 ASP A O 1
ATOM 893 N N . TYR A 1 110 ? -10.765 1.613 4.281 1.00 94.62 110 TYR A N 1
ATOM 894 C CA . TYR A 1 110 ? -10.409 0.645 5.320 1.00 94.62 110 TYR A CA 1
ATOM 895 C C . TYR A 1 110 ? -10.381 1.204 6.738 1.00 94.62 110 TYR A C 1
ATOM 897 O O . TYR A 1 110 ? -10.374 0.422 7.692 1.00 94.62 110 TYR A O 1
ATOM 905 N N . PHE A 1 111 ? -10.418 2.527 6.911 1.00 94.00 111 PHE A N 1
ATOM 906 C CA . PHE A 1 111 ? -10.350 3.156 8.228 1.00 94.00 111 PHE A CA 1
ATOM 907 C C . PHE A 1 111 ? -11.481 4.165 8.463 1.00 94.00 111 PHE A C 1
ATOM 909 O O . PHE A 1 111 ? -12.046 4.778 7.557 1.00 94.00 111 PHE A O 1
ATOM 916 N N . SER A 1 112 ? -11.833 4.335 9.732 1.00 92.12 112 SER A N 1
ATOM 917 C CA . SER A 1 112 ? -12.785 5.324 10.238 1.00 92.12 112 SER A CA 1
ATOM 918 C C . SER A 1 112 ? -12.231 6.025 11.465 1.00 92.12 112 SER A C 1
ATOM 920 O O . SER A 1 112 ? -11.340 5.524 12.147 1.00 92.12 112 SER A O 1
ATOM 922 N N . THR A 1 113 ? -12.827 7.161 11.799 1.00 90.62 113 THR A N 1
ATOM 923 C CA . THR A 1 113 ? -12.550 7.875 13.042 1.00 90.62 113 THR A CA 1
ATOM 924 C C . THR A 1 113 ? -13.716 7.672 14.004 1.00 90.62 113 THR A C 1
ATOM 926 O O . THR A 1 113 ? -14.871 7.880 13.631 1.00 90.62 113 THR A O 1
ATOM 929 N N . ASN A 1 114 ? -13.440 7.255 15.240 1.00 87.19 114 ASN A N 1
ATOM 930 C CA . ASN A 1 114 ? -14.475 7.110 16.261 1.00 87.19 114 ASN A CA 1
ATOM 931 C C . ASN A 1 114 ? -14.837 8.463 16.912 1.00 87.19 114 ASN A C 1
ATOM 933 O O . ASN A 1 114 ? -14.231 9.498 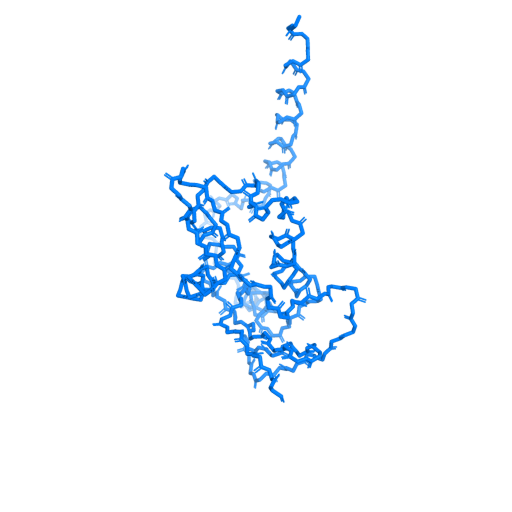16.640 1.00 87.19 114 ASN A O 1
ATOM 937 N N . LYS A 1 115 ? -15.801 8.449 17.842 1.00 84.88 115 LYS A N 1
ATOM 938 C CA . LYS A 1 115 ? -16.254 9.649 18.579 1.00 84.88 115 LYS A CA 1
ATOM 939 C C . LYS A 1 115 ? -15.155 10.346 19.398 1.00 84.88 115 LYS A C 1
ATOM 941 O O . LYS A 1 115 ? -15.309 11.511 19.739 1.00 84.88 115 LYS A O 1
ATOM 946 N N . ASN A 1 116 ? -14.065 9.643 19.702 1.00 83.62 116 ASN A N 1
ATOM 947 C CA . ASN A 1 116 ? -12.914 10.150 20.450 1.00 83.62 116 ASN A CA 1
ATOM 948 C C . ASN A 1 116 ? -11.753 10.544 19.522 1.00 83.62 116 ASN A C 1
ATOM 950 O O . ASN A 1 116 ? -10.615 10.624 19.977 1.00 83.62 116 ASN A O 1
ATOM 954 N N . TYR A 1 117 ? -12.022 10.728 18.227 1.00 81.25 117 TYR A N 1
ATOM 955 C CA . TYR A 1 117 ? -11.038 11.059 17.196 1.00 81.25 117 TYR A CA 1
ATOM 956 C C . TYR A 1 117 ? -9.936 10.008 16.974 1.00 81.25 117 TYR A C 1
ATOM 958 O O . TYR A 1 117 ? -8.956 10.286 16.290 1.00 81.25 117 TYR A O 1
ATOM 966 N N . LYS A 1 118 ? -10.110 8.783 17.488 1.00 84.75 118 LYS A N 1
ATOM 967 C CA . LYS A 1 118 ? -9.173 7.676 17.258 1.00 84.75 118 LYS A CA 1
ATOM 968 C C . LYS A 1 118 ? -9.471 6.960 15.952 1.00 84.75 118 LYS A C 1
ATOM 970 O O . LYS A 1 118 ? -10.637 6.740 15.614 1.00 84.75 118 LYS A O 1
ATOM 975 N N . VAL A 1 119 ? -8.413 6.532 15.271 1.00 89.12 119 VAL A N 1
ATOM 976 C CA . VAL A 1 119 ? -8.512 5.715 14.060 1.00 89.12 119 VAL A CA 1
ATOM 977 C C . VAL A 1 119 ? -8.910 4.289 14.426 1.00 89.12 119 VAL A C 1
ATOM 979 O O . VAL A 1 119 ? -8.364 3.677 15.341 1.00 89.12 119 VAL A O 1
ATOM 982 N N . THR A 1 120 ? -9.886 3.773 13.697 1.00 89.75 120 THR A N 1
ATOM 983 C CA . THR A 1 120 ? -10.444 2.424 13.808 1.00 89.75 120 THR A CA 1
ATOM 984 C C . THR A 1 120 ? -10.394 1.774 12.440 1.00 89.75 120 THR A C 1
ATOM 986 O O . THR A 1 120 ? -10.616 2.462 11.443 1.00 89.75 120 THR A O 1
ATOM 989 N N . TYR A 1 121 ? -10.118 0.476 12.371 1.00 88.56 121 TYR A N 1
ATOM 990 C CA . TYR A 1 121 ? -10.233 -0.242 11.102 1.00 88.56 121 TYR A CA 1
ATOM 991 C C . TYR A 1 121 ? -11.687 -0.679 10.867 1.00 88.56 121 TYR A C 1
ATOM 993 O O . TYR A 1 121 ? -12.396 -1.051 11.802 1.00 88.56 121 TYR A O 1
ATOM 1001 N N . LYS A 1 122 ? -12.132 -0.621 9.612 1.00 91.19 122 LYS A N 1
ATOM 1002 C CA . LYS A 1 122 ? -13.459 -1.072 9.166 1.00 91.19 122 LYS A CA 1
ATOM 1003 C C . LYS A 1 122 ? -13.418 -2.533 8.732 1.00 91.19 122 LYS A C 1
ATOM 1005 O O . LYS A 1 122 ? -14.243 -3.344 9.143 1.00 91.19 122 LYS A O 1
ATOM 1010 N N . SER A 1 123 ? -12.440 -2.853 7.895 1.00 90.06 123 SER A N 1
ATOM 1011 C CA . SER A 1 123 ? -12.217 -4.172 7.313 1.00 90.06 123 SER A CA 1
ATOM 1012 C C . SER A 1 123 ? -10.738 -4.345 6.993 1.00 90.06 123 SER A C 1
ATOM 1014 O O . SER A 1 123 ? -10.019 -3.369 6.779 1.00 90.06 123 SER A O 1
ATOM 1016 N N . LYS A 1 124 ? -10.276 -5.597 6.972 1.00 90.88 124 LYS A N 1
ATOM 1017 C CA . LYS A 1 124 ? -8.910 -5.946 6.580 1.00 90.88 124 LYS A CA 1
ATOM 1018 C C . LYS A 1 124 ? -8.923 -6.468 5.139 1.00 90.88 124 LYS A C 1
ATOM 1020 O O . LYS A 1 124 ? -9.517 -7.525 4.924 1.00 90.88 124 LYS A O 1
ATOM 1025 N N . PRO A 1 125 ? -8.320 -5.756 4.170 1.00 92.56 125 PRO A N 1
ATOM 1026 C CA . PRO A 1 125 ? -8.190 -6.267 2.813 1.00 92.56 125 PRO A CA 1
ATOM 1027 C C . PRO A 1 125 ? -7.122 -7.361 2.734 1.00 92.56 125 PRO A C 1
ATOM 1029 O O . PRO A 1 125 ? -6.403 -7.628 3.703 1.00 92.56 125 PRO A O 1
ATOM 1032 N N . SER A 1 126 ? -6.987 -7.976 1.560 1.00 92.94 126 SER A N 1
ATOM 1033 C CA . SER A 1 126 ? -5.823 -8.802 1.238 1.00 92.94 126 SER A CA 1
ATOM 1034 C C . SER A 1 126 ? -4.571 -7.923 1.206 1.00 92.94 126 SER A C 1
ATOM 1036 O O . SER A 1 126 ? -4.503 -6.934 0.488 1.00 92.94 126 SER A O 1
ATOM 1038 N N . LEU A 1 127 ? -3.571 -8.247 2.021 1.00 93.19 127 LEU A N 1
ATOM 1039 C CA . LEU A 1 127 ? -2.370 -7.423 2.166 1.00 93.19 127 LEU A CA 1
ATOM 1040 C C . LEU A 1 127 ? -1.169 -8.113 1.543 1.00 93.19 127 LEU A C 1
ATOM 1042 O O . LEU A 1 127 ? -1.032 -9.338 1.610 1.00 93.19 127 LEU A O 1
ATOM 1046 N N . PHE A 1 128 ? -0.266 -7.303 1.004 1.00 93.88 128 PHE A N 1
ATOM 1047 C CA . PHE A 1 128 ? 1.028 -7.784 0.562 1.00 93.88 128 PHE A CA 1
ATOM 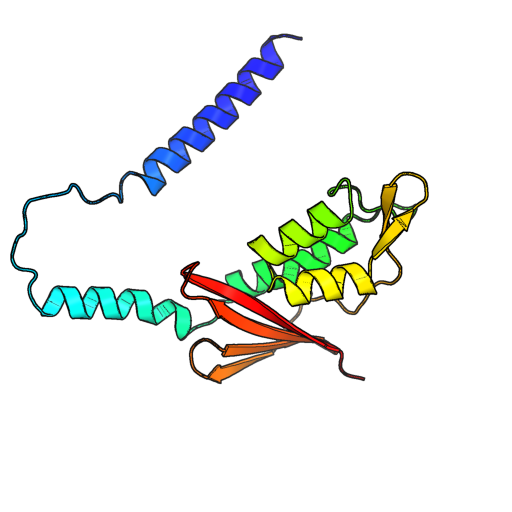1048 C C . PHE A 1 128 ? 1.811 -8.366 1.745 1.00 93.88 128 PHE A C 1
ATOM 1050 O O . PHE A 1 128 ? 1.887 -7.785 2.828 1.00 93.88 128 PHE A O 1
ATOM 1057 N N . ASN A 1 129 ? 2.409 -9.530 1.532 1.00 90.06 129 ASN A N 1
ATOM 1058 C CA . ASN A 1 129 ? 3.252 -10.215 2.491 1.00 90.06 129 ASN A CA 1
ATOM 1059 C C . ASN A 1 129 ? 4.654 -10.385 1.893 1.00 90.06 129 ASN A C 1
ATOM 1061 O O . ASN A 1 129 ? 4.854 -11.141 0.937 1.00 90.06 129 ASN A O 1
ATOM 1065 N N . TYR A 1 130 ? 5.630 -9.698 2.489 1.00 84.81 130 TYR A N 1
ATOM 1066 C CA . TYR A 1 130 ? 7.026 -9.717 2.053 1.00 84.81 130 TYR A CA 1
ATOM 1067 C C . TYR A 1 130 ? 7.684 -11.106 2.157 1.00 84.81 130 TYR A C 1
ATOM 1069 O O . TYR A 1 130 ? 8.669 -11.351 1.465 1.00 84.81 130 TYR A O 1
ATOM 1077 N N . GLU A 1 131 ? 7.130 -12.024 2.958 1.00 84.75 131 GLU A N 1
ATOM 1078 C CA . GLU A 1 131 ? 7.610 -13.405 3.136 1.00 84.75 131 GLU A CA 1
ATOM 1079 C C . GLU A 1 131 ? 7.082 -14.363 2.060 1.00 84.75 131 GLU A C 1
ATOM 1081 O O . GLU A 1 131 ? 7.545 -15.499 1.948 1.00 84.75 131 GLU A O 1
ATOM 1086 N N . ARG A 1 132 ? 6.080 -13.941 1.278 1.00 86.81 132 ARG A N 1
ATOM 1087 C CA . ARG A 1 132 ? 5.441 -14.786 0.266 1.00 86.81 132 ARG A CA 1
ATOM 1088 C C . ARG A 1 132 ? 5.997 -14.523 -1.135 1.00 86.81 132 ARG A C 1
ATOM 1090 O O . ARG A 1 132 ? 6.360 -13.388 -1.460 1.00 86.81 132 ARG A O 1
ATOM 1097 N N . PRO A 1 133 ? 6.016 -15.553 -2.004 1.00 89.19 133 PRO A N 1
ATOM 1098 C CA . PRO A 1 133 ? 6.416 -15.383 -3.393 1.00 89.19 133 PRO A CA 1
ATOM 1099 C C . PRO A 1 133 ? 5.467 -14.428 -4.123 1.00 89.19 133 PRO A C 1
ATOM 1101 O O . PRO A 1 133 ? 4.313 -14.235 -3.737 1.00 89.19 133 PRO A O 1
ATOM 1104 N N . ARG A 1 134 ? 5.974 -13.817 -5.190 1.00 93.38 134 ARG A N 1
ATOM 1105 C CA . ARG A 1 134 ? 5.283 -12.805 -5.994 1.00 93.38 134 ARG A CA 1
ATOM 1106 C C . ARG A 1 134 ? 5.784 -12.849 -7.425 1.00 93.38 134 ARG A C 1
ATOM 1108 O O . ARG A 1 134 ? 6.910 -13.269 -7.677 1.00 93.38 134 ARG A O 1
ATOM 1115 N N . THR A 1 135 ? 4.949 -12.394 -8.345 1.00 94.25 135 THR A N 1
ATOM 1116 C CA . THR A 1 135 ? 5.317 -12.225 -9.752 1.00 94.25 135 THR A CA 1
ATOM 1117 C C . THR A 1 135 ? 5.481 -10.742 -10.035 1.00 94.25 135 THR A C 1
ATOM 1119 O O . THR A 1 135 ? 4.571 -9.968 -9.750 1.00 94.25 135 THR A O 1
ATOM 1122 N N . VAL A 1 136 ? 6.627 -10.353 -10.592 1.00 95.31 136 VAL A N 1
ATOM 1123 C CA . VAL A 1 136 ? 6.908 -8.972 -11.000 1.00 95.31 136 VAL A CA 1
ATOM 1124 C C . VAL A 1 136 ? 6.885 -8.910 -12.519 1.00 95.31 136 VAL A C 1
ATOM 1126 O O . VAL A 1 136 ? 7.595 -9.664 -13.179 1.00 95.31 136 VAL A O 1
ATOM 1129 N N . THR A 1 137 ? 6.065 -8.023 -13.071 1.00 93.88 137 THR A N 1
ATOM 1130 C CA . THR A 1 137 ? 5.936 -7.809 -14.515 1.00 93.88 137 THR A CA 1
ATOM 1131 C C . THR A 1 137 ? 6.303 -6.371 -14.835 1.00 93.88 137 THR A C 1
ATOM 1133 O O . THR A 1 137 ? 5.657 -5.452 -14.341 1.00 93.88 137 THR A O 1
ATOM 1136 N N . LYS A 1 138 ? 7.317 -6.157 -15.677 1.00 95.00 138 LYS A N 1
ATOM 1137 C CA . LYS A 1 138 ? 7.608 -4.832 -16.237 1.00 95.00 138 LYS A CA 1
ATOM 1138 C C . LYS A 1 138 ? 6.602 -4.547 -17.349 1.00 95.00 138 LYS A C 1
ATOM 1140 O O . LYS A 1 138 ? 6.593 -5.252 -18.353 1.00 95.00 138 LYS A O 1
ATOM 1145 N N . VAL A 1 139 ? 5.757 -3.534 -17.168 1.00 92.50 139 VAL A N 1
ATOM 1146 C CA . VAL A 1 139 ? 4.795 -3.100 -18.197 1.00 92.50 139 VAL A CA 1
ATOM 1147 C C . VAL A 1 139 ? 5.503 -2.203 -19.203 1.00 92.50 139 VAL A C 1
ATOM 1149 O O . VAL A 1 139 ? 5.402 -2.394 -20.411 1.00 92.50 139 VAL A O 1
ATOM 1152 N N . LYS A 1 140 ? 6.247 -1.223 -18.688 1.00 91.94 140 LYS A N 1
ATOM 1153 C CA . LYS A 1 140 ? 7.107 -0.309 -19.444 1.00 91.94 140 LYS A CA 1
ATOM 1154 C C . LYS A 1 140 ? 8.157 0.287 -18.505 1.00 91.94 140 LYS A C 1
ATOM 1156 O O . LYS A 1 140 ? 8.162 -0.011 -17.312 1.00 91.94 140 LYS A O 1
ATOM 1161 N N . LYS A 1 141 ? 9.059 1.117 -19.033 1.00 91.94 141 LYS A N 1
ATOM 1162 C CA . LYS A 1 141 ? 10.024 1.862 -18.210 1.00 91.94 141 LYS A CA 1
ATOM 1163 C C . LYS A 1 141 ? 9.290 2.642 -17.110 1.00 91.94 141 LYS A C 1
ATOM 1165 O O . LYS A 1 141 ? 8.290 3.301 -17.398 1.00 91.94 141 LYS A O 1
ATOM 1170 N N . GLY A 1 142 ? 9.747 2.496 -15.868 1.00 92.19 142 GLY A N 1
ATOM 1171 C CA . GLY A 1 142 ? 9.153 3.120 -14.690 1.00 92.19 142 GLY A CA 1
ATOM 1172 C C . GLY A 1 142 ? 7.765 2.604 -14.296 1.00 92.19 142 GLY A C 1
ATOM 1173 O O . GLY A 1 142 ? 7.122 3.249 -13.475 1.00 92.19 142 GLY A O 1
ATOM 1174 N N . LEU A 1 143 ? 7.271 1.491 -14.860 1.00 95.81 143 LEU A N 1
ATOM 1175 C CA . LEU A 1 143 ? 5.959 0.931 -14.515 1.00 95.81 143 LEU A CA 1
ATOM 1176 C C . LEU A 1 143 ? 5.990 -0.595 -14.407 1.00 95.81 143 LEU A C 1
ATOM 1178 O O . LEU A 1 143 ? 6.260 -1.305 -15.383 1.00 95.81 143 LEU A O 1
ATOM 1182 N N . PHE A 1 144 ? 5.643 -1.097 -13.228 1.00 97.56 144 PHE A N 1
ATOM 1183 C CA . PHE A 1 144 ? 5.696 -2.515 -12.899 1.00 97.56 144 PHE A CA 1
ATOM 1184 C C . PHE A 1 144 ? 4.425 -2.958 -12.183 1.00 97.56 144 PHE A C 1
ATOM 1186 O O . PHE A 1 144 ? 3.861 -2.219 -11.387 1.00 97.56 144 PHE A O 1
ATOM 1193 N N . LEU A 1 145 ? 4.016 -4.201 -12.416 1.00 96.94 145 LEU A N 1
ATOM 1194 C CA . LEU A 1 145 ? 2.944 -4.857 -11.677 1.00 96.94 145 LEU A CA 1
ATOM 1195 C C . LEU A 1 145 ? 3.535 -5.946 -10.792 1.00 96.94 145 LEU A C 1
ATOM 1197 O O . LEU A 1 145 ? 4.255 -6.825 -11.273 1.00 96.94 145 LEU A O 1
ATOM 1201 N N . VAL A 1 146 ? 3.201 -5.912 -9.507 1.00 96.69 146 VAL A N 1
ATOM 1202 C CA . VAL A 1 146 ? 3.571 -6.940 -8.537 1.00 96.69 146 VAL A CA 1
ATOM 1203 C C . VAL A 1 146 ? 2.313 -7.684 -8.125 1.00 96.69 146 VAL A C 1
ATOM 1205 O O . VAL A 1 146 ? 1.495 -7.170 -7.366 1.00 96.69 146 VAL A O 1
ATOM 1208 N N . LYS A 1 147 ? 2.162 -8.912 -8.623 1.00 95.56 147 LYS A N 1
ATOM 1209 C CA . LYS A 1 147 ? 1.048 -9.795 -8.276 1.00 95.56 147 LYS A CA 1
ATOM 1210 C C . LYS A 1 147 ? 1.446 -10.745 -7.155 1.00 95.56 147 LYS A C 1
ATOM 1212 O O . LYS A 1 147 ? 2.443 -11.466 -7.265 1.00 95.56 147 LYS A O 1
ATOM 1217 N N . GLN A 1 148 ? 0.618 -10.817 -6.123 1.00 93.75 148 GLN A N 1
ATOM 1218 C CA . GLN A 1 148 ? 0.713 -11.805 -5.061 1.00 93.75 148 GLN A CA 1
ATOM 1219 C C . GLN A 1 148 ? -0.691 -12.255 -4.649 1.00 93.75 148 GLN A C 1
ATOM 1221 O O . GLN A 1 148 ? -1.478 -11.462 -4.152 1.00 93.75 148 GLN A O 1
ATOM 1226 N N . ASN A 1 149 ? -0.985 -13.547 -4.816 1.00 90.50 149 ASN A N 1
ATOM 1227 C CA . ASN A 1 149 ? -2.321 -14.113 -4.591 1.00 90.50 149 ASN A CA 1
ATOM 1228 C C . ASN A 1 149 ? -3.397 -13.367 -5.416 1.00 90.50 149 ASN A C 1
ATOM 1230 O O . ASN A 1 149 ? -3.298 -13.290 -6.644 1.00 90.50 149 ASN A O 1
ATOM 1234 N N . ASP A 1 150 ? -4.400 -12.838 -4.723 1.00 92.75 150 ASP A N 1
ATOM 1235 C CA . ASP A 1 150 ? -5.524 -12.027 -5.175 1.00 92.75 150 ASP A CA 1
ATOM 1236 C C . ASP A 1 150 ? -5.224 -10.517 -5.173 1.00 92.75 150 ASP A C 1
ATOM 1238 O O . ASP A 1 150 ? -6.119 -9.716 -5.409 1.00 92.75 150 ASP A O 1
ATOM 1242 N N . LEU A 1 151 ? -3.978 -10.107 -4.935 1.00 96.50 151 LEU A N 1
ATOM 1243 C CA . LEU A 1 151 ? -3.565 -8.707 -4.905 1.00 96.50 151 LEU A CA 1
ATOM 1244 C C . LEU A 1 151 ? -2.607 -8.384 -6.059 1.00 96.50 151 LEU A C 1
ATOM 1246 O O . LEU A 1 151 ? -1.651 -9.121 -6.318 1.00 96.50 151 LEU A O 1
ATOM 1250 N N . ILE A 1 152 ? -2.828 -7.246 -6.716 1.00 97.69 152 ILE A N 1
ATOM 1251 C CA . ILE A 1 152 ? -1.874 -6.614 -7.631 1.00 97.69 152 ILE A CA 1
ATOM 1252 C C . ILE A 1 152 ? -1.566 -5.210 -7.118 1.00 97.69 152 ILE A C 1
ATOM 1254 O O . ILE A 1 152 ? -2.475 -4.436 -6.833 1.00 97.69 152 ILE A O 1
ATOM 1258 N N . LEU A 1 153 ? -0.279 -4.891 -7.024 1.00 98.12 153 LEU A N 1
ATOM 1259 C CA . LEU A 1 153 ? 0.218 -3.548 -6.752 1.00 98.12 153 LEU A CA 1
ATOM 1260 C C . LEU A 1 153 ? 0.880 -2.997 -8.014 1.00 98.12 153 LEU A C 1
ATOM 1262 O O . LEU A 1 153 ? 1.784 -3.638 -8.560 1.00 98.12 153 LEU A O 1
ATOM 1266 N N . GLU A 1 154 ? 0.454 -1.821 -8.465 1.00 98.38 154 GLU A N 1
ATOM 1267 C CA . GLU A 1 154 ? 1.148 -1.084 -9.520 1.00 98.38 154 GLU A CA 1
ATOM 1268 C C . GLU A 1 154 ? 2.222 -0.192 -8.901 1.00 98.38 154 GLU A C 1
ATOM 1270 O O . GLU A 1 154 ? 1.927 0.642 -8.052 1.00 98.38 154 GLU A O 1
ATOM 1275 N N . PHE A 1 155 ? 3.468 -0.371 -9.328 1.00 97.88 155 PHE A N 1
ATOM 1276 C CA . PHE A 1 155 ? 4.604 0.455 -8.942 1.00 97.88 155 PHE A CA 1
ATOM 1277 C C . PHE A 1 155 ? 4.952 1.395 -10.088 1.00 97.88 155 PHE A C 1
ATOM 1279 O O . PHE A 1 155 ? 5.308 0.943 -11.181 1.00 97.88 155 PHE A O 1
ATOM 1286 N N . LYS A 1 156 ? 4.911 2.696 -9.813 1.00 96.69 156 LYS A N 1
ATOM 1287 C CA . LYS A 1 156 ? 5.232 3.759 -10.759 1.00 96.69 156 LYS A CA 1
ATOM 1288 C C . LYS A 1 156 ? 6.416 4.578 -10.265 1.00 96.69 156 LYS A C 1
ATOM 1290 O O . LYS A 1 156 ? 6.449 4.986 -9.106 1.00 96.69 156 LYS A O 1
ATOM 1295 N N . TY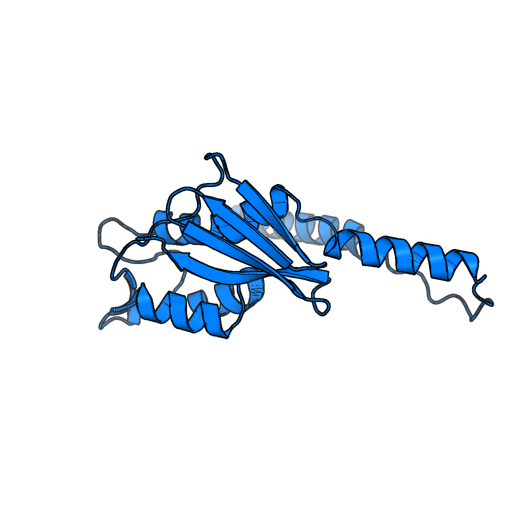R A 1 157 ? 7.379 4.815 -11.146 1.00 94.88 157 TYR A N 1
ATOM 1296 C CA . TYR A 1 157 ? 8.503 5.699 -10.874 1.00 94.88 157 TYR A CA 1
ATOM 1297 C C . TYR A 1 157 ? 8.057 7.161 -10.846 1.00 94.88 157 TYR A C 1
ATOM 1299 O O . TYR A 1 157 ? 7.259 7.592 -11.683 1.00 94.88 157 TYR A O 1
ATOM 1307 N N . VAL A 1 158 ? 8.586 7.910 -9.888 1.00 91.00 158 VAL A N 1
ATOM 1308 C CA . VAL A 1 158 ? 8.303 9.320 -9.637 1.00 91.00 158 VAL A CA 1
ATOM 1309 C C . VAL A 1 158 ? 9.640 10.070 -9.671 1.00 91.00 158 VAL A C 1
ATOM 1311 O O . VAL A 1 158 ? 10.403 9.988 -8.704 1.00 91.00 158 VAL A O 1
ATOM 1314 N N . PRO A 1 159 ? 9.949 10.778 -10.775 1.00 87.69 159 PRO A N 1
ATOM 1315 C CA . PRO A 1 159 ? 11.229 11.464 -10.952 1.00 87.69 159 PRO A CA 1
ATOM 1316 C C . PRO A 1 159 ? 11.543 12.490 -9.861 1.00 87.69 159 PRO A C 1
ATOM 1318 O O . PRO A 1 159 ? 12.697 12.673 -9.498 1.00 87.69 159 PRO A O 1
ATOM 1321 N N . GLU A 1 160 ? 10.524 13.141 -9.300 1.00 87.69 160 GLU A N 1
ATOM 1322 C CA . GLU A 1 160 ? 10.673 14.192 -8.289 1.00 87.69 160 GLU A CA 1
ATOM 1323 C C . GLU A 1 160 ? 11.296 13.691 -6.979 1.00 87.69 160 GLU A C 1
ATOM 1325 O O . GLU A 1 160 ? 11.849 14.483 -6.218 1.00 87.69 160 GLU A O 1
ATOM 1330 N N . ILE A 1 161 ? 11.188 12.390 -6.707 1.00 84.94 161 ILE A N 1
ATOM 1331 C CA . ILE A 1 161 ? 11.729 11.739 -5.507 1.00 84.94 161 ILE A CA 1
ATOM 1332 C C . ILE A 1 161 ? 12.770 10.668 -5.844 1.00 84.94 161 ILE A C 1
ATOM 1334 O O . ILE A 1 161 ? 13.175 9.938 -4.943 1.00 84.94 161 ILE A O 1
ATOM 1338 N N . ASP A 1 162 ? 13.138 10.546 -7.123 1.00 87.62 162 ASP A N 1
ATOM 1339 C CA . ASP A 1 162 ? 14.066 9.535 -7.634 1.00 87.62 162 ASP A CA 1
ATOM 1340 C C . ASP A 1 162 ? 13.723 8.106 -7.157 1.00 87.62 162 ASP A C 1
ATOM 1342 O O . ASP A 1 162 ? 14.560 7.351 -6.664 1.00 87.62 162 ASP A O 1
ATOM 1346 N N . GLY A 1 163 ? 12.437 7.740 -7.211 1.00 90.31 163 GLY A N 1
ATOM 1347 C CA . GLY A 1 163 ? 11.969 6.507 -6.580 1.00 90.31 163 GLY A CA 1
ATOM 1348 C C . GLY A 1 163 ? 10.578 6.055 -7.002 1.00 90.31 163 GLY A C 1
ATOM 1349 O O . GLY A 1 163 ? 9.861 6.740 -7.726 1.00 90.31 163 GLY A O 1
ATOM 1350 N N . PHE A 1 164 ? 10.180 4.868 -6.543 1.00 94.38 164 PHE A N 1
ATOM 1351 C CA . PHE A 1 164 ? 8.868 4.300 -6.851 1.00 94.38 164 PHE A CA 1
ATOM 1352 C C . PHE A 1 164 ? 7.814 4.652 -5.800 1.00 94.38 164 PHE A C 1
ATOM 1354 O O . PHE A 1 164 ? 8.101 4.797 -4.612 1.00 94.38 164 PHE A O 1
ATOM 1361 N N . ARG A 1 165 ? 6.563 4.704 -6.253 1.00 97.19 165 ARG A N 1
ATOM 1362 C CA . ARG A 1 165 ? 5.351 4.712 -5.432 1.00 97.19 165 ARG A CA 1
ATOM 1363 C C . ARG A 1 165 ? 4.423 3.604 -5.886 1.00 97.19 165 ARG A C 1
ATOM 1365 O O . ARG A 1 165 ? 4.451 3.215 -7.052 1.00 97.19 165 ARG A O 1
ATOM 1372 N N . ILE A 1 166 ? 3.558 3.156 -4.987 1.00 98.06 166 ILE A N 1
ATOM 1373 C CA . ILE A 1 166 ? 2.404 2.352 -5.376 1.00 98.06 166 ILE A CA 1
ATOM 1374 C C . ILE A 1 166 ? 1.333 3.308 -5.917 1.00 98.06 166 ILE A C 1
ATOM 1376 O O . ILE A 1 166 ? 0.872 4.192 -5.198 1.00 98.06 166 ILE A O 1
ATOM 1380 N N . SER A 1 167 ? 0.985 3.179 -7.194 1.00 97.50 167 SER A N 1
ATOM 1381 C CA . SER A 1 167 ? -0.007 4.031 -7.866 1.00 97.50 167 SER A CA 1
ATOM 1382 C C . SER A 1 167 ? -1.403 3.426 -7.889 1.00 97.50 167 SER A C 1
ATOM 1384 O O . SER A 1 167 ? -2.371 4.177 -7.947 1.00 97.50 167 SER A O 1
ATOM 1386 N N . GLU A 1 168 ? -1.517 2.100 -7.802 1.00 97.88 168 GLU A N 1
ATOM 1387 C CA . GLU A 1 168 ? -2.801 1.400 -7.814 1.00 97.88 168 GLU A CA 1
ATOM 1388 C C . GLU A 1 168 ? -2.742 0.108 -6.986 1.00 97.88 168 GLU A C 1
ATOM 1390 O O . GLU A 1 168 ? -1.705 -0.562 -6.908 1.00 97.88 168 GLU A O 1
ATOM 1395 N N . ILE A 1 169 ? -3.878 -0.246 -6.378 1.00 97.62 169 ILE A N 1
ATOM 1396 C CA . ILE A 1 169 ? -4.101 -1.505 -5.665 1.00 97.62 169 ILE A CA 1
ATOM 1397 C C . ILE A 1 169 ? -5.327 -2.181 -6.276 1.00 97.62 169 ILE A C 1
ATOM 1399 O O . ILE A 1 169 ? -6.447 -1.693 -6.137 1.00 97.62 169 ILE A O 1
ATOM 1403 N N . THR A 1 170 ? -5.132 -3.333 -6.910 1.00 96.94 170 THR A N 1
ATOM 1404 C CA . THR A 1 170 ? -6.223 -4.106 -7.511 1.00 96.94 170 THR A CA 1
ATOM 1405 C C . THR A 1 170 ? -6.430 -5.413 -6.754 1.00 96.94 170 THR A C 1
ATOM 1407 O O . THR A 1 170 ? -5.502 -6.209 -6.597 1.00 96.94 170 THR A O 1
ATOM 1410 N N . TYR A 1 171 ? -7.673 -5.665 -6.342 1.00 95.31 171 TYR A N 1
ATOM 1411 C CA . TYR A 1 171 ? -8.095 -6.923 -5.727 1.00 95.31 171 TYR A CA 1
ATOM 1412 C C . TYR A 1 171 ? -8.800 -7.807 -6.762 1.00 95.31 171 TYR A C 1
ATOM 1414 O O . TYR A 1 171 ? -9.817 -7.420 -7.341 1.00 95.31 171 TYR A O 1
ATOM 1422 N N . LEU A 1 172 ? -8.247 -8.991 -7.011 1.00 91.50 172 LEU A N 1
ATOM 1423 C CA . LEU A 1 172 ? -8.788 -9.995 -7.922 1.00 91.50 172 LEU A CA 1
ATOM 1424 C C . LEU A 1 172 ? -9.898 -10.781 -7.213 1.00 91.50 172 LEU A C 1
ATOM 1426 O O . LEU A 1 172 ? -9.724 -11.215 -6.077 1.00 91.50 172 LEU A O 1
ATOM 1430 N N . LYS A 1 173 ? -11.036 -10.946 -7.888 1.00 78.81 173 LYS A N 1
ATOM 1431 C CA . LYS A 1 173 ? -12.158 -11.768 -7.413 1.00 78.81 173 LYS A CA 1
ATOM 1432 C C . LYS A 1 173 ? -11.977 -13.236 -7.770 1.00 78.81 173 LYS A C 1
ATOM 1434 O O . LYS A 1 173 ? -11.394 -13.505 -8.846 1.00 78.81 173 LYS A O 1
#

Foldseek 3Di:
DPVVVVVVVVVVVVVVVVVCCVPVVPPPPPDPDDPDDPVVVVVVVVVLQPQQADDDLVQCCVQLVVLVVQVVCQDPVQFRDPDAALVRQLCCQCVPHAPSVVSVVVSVVFWDADPVRTIGGDDDDDGDDSPDDWDWADPDGQWIWIDDDQWIWIWGQDSVVSHIHGYDIGGHD